Protein AF-A0A0C9V0K5-F1 (afdb_monomer_lite)

Radius of gyration: 18.46 Å; chains: 1; bounding box: 29×29×55 Å

Organism: Sphaerobolus stellatus (strain SS14) (NCBI:txid990650)

Foldseek 3Di:
DPVVVVVVVVVVVVVVVVVVVPDDDDPPPDDDQFFDAADDPCTCVVVQDPPPNVVVVVVRCVVRVD

Secondary structure (DSSP, 8-state):
-THHHHHHHHHHHHHHHHHHHHSPPPPTTPPPPP-SPPBTTTBTTTTS-SS-HHHHHHHHHHHH--

pLDDT: mean 87.09, std 8.34, range [58.84, 96.25]

Sequence (66 aa):
MFSTWIQFVFLPALLVTLVILSRRRIPRGLKLPPGPPPKLLVGNAFDMPKEREWETFAEWAREYGM

Structure (mmCIF, N/CA/C/O backbone):
data_AF-A0A0C9V0K5-F1
#
_entry.id   AF-A0A0C9V0K5-F1
#
loop_
_atom_site.group_PDB
_atom_site.id
_atom_site.type_symbol
_atom_site.la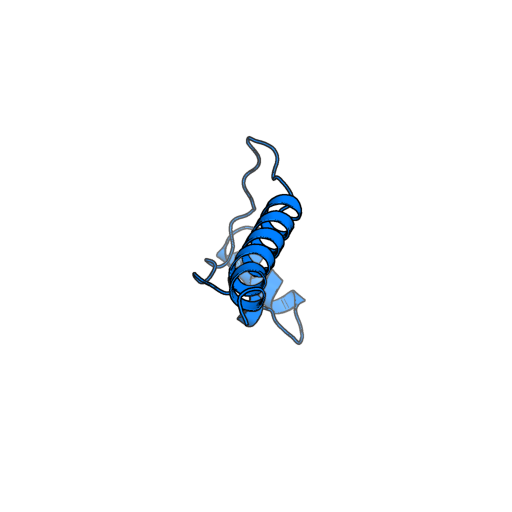bel_atom_id
_atom_site.label_alt_id
_atom_site.label_comp_id
_atom_site.label_asym_id
_atom_site.label_entity_id
_atom_site.label_seq_id
_atom_site.pdbx_PDB_ins_code
_atom_site.Cartn_x
_atom_site.Cartn_y
_atom_site.Cartn_z
_atom_site.occupancy
_atom_site.B_iso_or_equiv
_atom_site.auth_seq_id
_atom_site.auth_comp_id
_atom_site.auth_asym_id
_atom_site.auth_atom_id
_atom_site.pdbx_PDB_model_num
ATOM 1 N N . MET A 1 1 ? 10.418 -11.379 -36.009 1.00 58.84 1 MET A N 1
ATOM 2 C CA . MET A 1 1 ? 11.049 -11.942 -34.789 1.00 58.84 1 MET A CA 1
ATOM 3 C C . MET A 1 1 ? 11.750 -10.895 -33.906 1.00 58.84 1 MET A C 1
ATOM 5 O O . MET A 1 1 ? 11.771 -11.100 -32.706 1.00 58.84 1 MET A O 1
ATOM 9 N N . PHE A 1 2 ? 12.239 -9.754 -34.419 1.00 60.25 2 PHE A N 1
ATOM 10 C CA . PHE A 1 2 ? 12.883 -8.702 -33.596 1.00 60.25 2 PHE A CA 1
ATOM 11 C C . PHE A 1 2 ? 11.941 -7.874 -32.690 1.00 60.25 2 PHE A C 1
ATOM 13 O O . PHE A 1 2 ? 12.385 -7.289 -31.708 1.00 60.25 2 PHE A O 1
ATOM 20 N N . SER A 1 3 ? 10.638 -7.821 -32.987 1.00 73.19 3 SER A N 1
ATOM 21 C CA . SER A 1 3 ? 9.717 -6.867 -32.344 1.00 73.19 3 SER A CA 1
ATOM 22 C C . SER A 1 3 ? 9.223 -7.263 -30.945 1.00 73.19 3 SER A C 1
ATOM 24 O O . SER A 1 3 ? 8.721 -6.406 -30.222 1.00 73.19 3 SER A O 1
ATOM 26 N N . THR A 1 4 ? 9.335 -8.529 -30.542 1.00 76.00 4 THR A N 1
ATOM 27 C CA . THR A 1 4 ? 8.806 -8.992 -29.246 1.00 76.00 4 THR A CA 1
ATOM 28 C C . THR A 1 4 ? 9.667 -8.519 -28.076 1.00 76.00 4 THR A C 1
ATOM 30 O O . THR A 1 4 ? 9.137 -8.122 -27.047 1.00 76.00 4 THR A O 1
ATOM 33 N N . TRP A 1 5 ? 10.990 -8.453 -28.249 1.00 74.56 5 TRP A N 1
ATOM 34 C CA . TRP A 1 5 ? 11.926 -7.954 -27.233 1.00 74.56 5 TRP A CA 1
ATOM 35 C C . TRP A 1 5 ? 11.668 -6.502 -26.838 1.00 74.56 5 TRP A C 1
ATOM 37 O O . TRP A 1 5 ? 11.744 -6.152 -25.664 1.00 74.56 5 TRP A O 1
ATOM 47 N N . ILE A 1 6 ? 11.290 -5.674 -27.812 1.00 78.44 6 ILE A N 1
ATOM 48 C CA . ILE A 1 6 ? 10.896 -4.284 -27.577 1.00 78.44 6 ILE A CA 1
ATOM 49 C C . ILE A 1 6 ? 9.644 -4.261 -26.689 1.00 78.44 6 ILE A C 1
ATOM 51 O O . ILE A 1 6 ? 9.615 -3.561 -25.684 1.00 78.44 6 ILE A O 1
ATOM 55 N N . GLN A 1 7 ? 8.642 -5.095 -26.974 1.00 77.81 7 GLN A N 1
ATOM 56 C CA . GLN A 1 7 ? 7.433 -5.176 -26.147 1.00 77.81 7 GLN A CA 1
ATOM 57 C C . GLN A 1 7 ? 7.743 -5.623 -24.710 1.00 77.81 7 GLN A C 1
ATOM 59 O O . GLN A 1 7 ? 7.210 -5.033 -23.774 1.00 77.81 7 GLN A O 1
ATOM 64 N N . PHE A 1 8 ? 8.654 -6.584 -24.520 1.00 83.94 8 PHE A N 1
ATOM 65 C CA . PHE A 1 8 ? 9.066 -7.057 -23.191 1.00 83.94 8 PHE A CA 1
ATOM 66 C C . PHE A 1 8 ? 9.821 -6.019 -22.354 1.00 83.94 8 PHE A C 1
ATOM 68 O O . PHE A 1 8 ? 9.872 -6.168 -21.139 1.00 83.94 8 PHE A O 1
ATOM 75 N N . VAL A 1 9 ? 10.373 -4.964 -22.959 1.00 86.62 9 VAL A N 1
ATOM 76 C CA . VAL A 1 9 ? 11.016 -3.857 -22.230 1.00 86.62 9 VAL A CA 1
ATOM 77 C C . VAL A 1 9 ? 10.049 -2.688 -22.045 1.00 86.62 9 VAL A C 1
ATOM 79 O O . VAL A 1 9 ? 9.921 -2.149 -20.946 1.00 86.62 9 VAL A O 1
ATOM 82 N N . PHE A 1 10 ? 9.323 -2.315 -23.099 1.00 90.44 10 PHE A N 1
ATOM 83 C CA . PHE A 1 10 ? 8.425 -1.163 -23.073 1.00 90.44 10 PHE A CA 1
ATOM 84 C C . PHE A 1 10 ? 7.177 -1.397 -22.216 1.00 90.44 10 PHE A C 1
ATOM 86 O O . PHE A 1 10 ? 6.763 -0.476 -21.518 1.00 90.44 10 PHE A O 1
ATOM 93 N N . LEU A 1 11 ? 6.596 -2.604 -22.209 1.00 91.56 11 LEU A N 1
ATOM 94 C CA . LEU A 1 11 ? 5.426 -2.912 -21.375 1.00 91.56 11 LEU A CA 1
ATOM 95 C C . LEU A 1 11 ? 5.706 -2.781 -19.870 1.00 91.56 11 LEU A C 1
ATOM 97 O O . LEU A 1 11 ? 4.971 -2.042 -19.213 1.00 91.56 11 LEU A O 1
ATOM 101 N N . PRO A 1 12 ? 6.741 -3.423 -19.291 1.00 93.25 12 PRO A N 1
ATOM 102 C CA . PRO A 1 12 ? 7.033 -3.244 -17.874 1.00 93.25 12 PRO A CA 1
ATOM 103 C C . PRO A 1 12 ? 7.499 -1.822 -17.560 1.00 93.25 12 PRO A C 1
ATOM 105 O O . PRO A 1 12 ? 7.103 -1.289 -16.529 1.00 93.25 12 PRO A O 1
ATOM 108 N N . ALA A 1 13 ? 8.266 -1.168 -18.440 1.00 92.56 13 ALA A N 1
ATOM 109 C CA . ALA A 1 13 ? 8.665 0.225 -18.233 1.00 92.56 13 ALA A CA 1
ATOM 110 C C . ALA A 1 13 ? 7.450 1.170 -18.183 1.00 92.56 13 ALA A C 1
ATOM 112 O O . ALA A 1 13 ? 7.354 2.019 -17.292 1.00 92.56 13 ALA A O 1
ATOM 113 N N . LEU A 1 14 ? 6.488 0.988 -19.093 1.00 94.56 14 LEU A N 1
ATOM 114 C CA . LEU A 1 14 ? 5.228 1.727 -19.098 1.00 94.56 14 LEU A CA 1
ATOM 115 C C . LEU A 1 14 ? 4.418 1.434 -17.832 1.00 94.56 14 LEU A C 1
ATOM 117 O O . LEU A 1 14 ? 3.955 2.366 -17.181 1.00 94.56 14 LEU A O 1
ATOM 121 N N . LEU A 1 15 ? 4.294 0.162 -17.444 1.00 94.31 15 LEU A 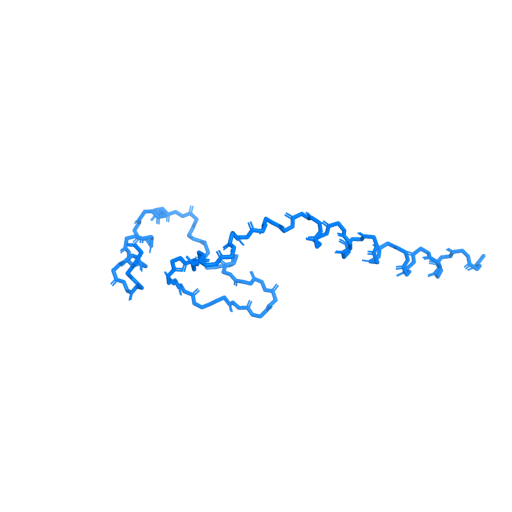N 1
ATOM 122 C CA . LEU A 1 15 ? 3.572 -0.243 -16.238 1.00 94.31 15 LEU A CA 1
ATOM 123 C C . LEU A 1 15 ? 4.181 0.383 -14.975 1.00 94.31 15 LEU A C 1
ATOM 125 O O . LEU A 1 15 ? 3.459 0.972 -14.175 1.00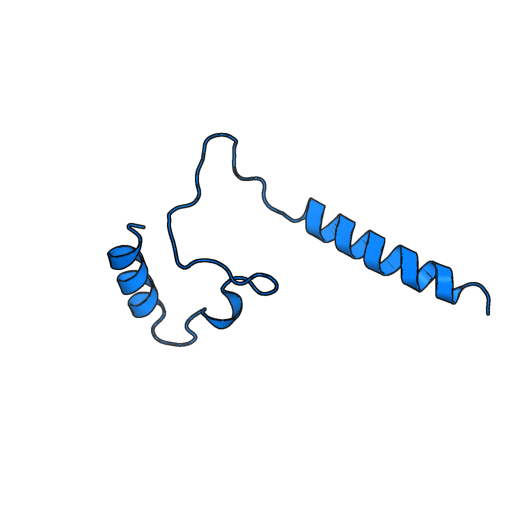 94.31 15 LEU A O 1
ATOM 129 N N . VAL A 1 16 ? 5.507 0.338 -14.826 1.00 93.31 16 VAL A N 1
ATOM 130 C CA . VAL A 1 16 ? 6.229 0.985 -13.719 1.00 93.31 16 VAL A CA 1
ATOM 131 C C . VAL A 1 16 ? 5.989 2.494 -13.720 1.00 93.31 16 VAL A C 1
ATOM 133 O O . VAL A 1 16 ? 5.707 3.070 -12.671 1.00 93.31 16 VAL A O 1
ATOM 136 N N . THR A 1 17 ? 6.041 3.133 -14.890 1.00 93.31 17 THR A N 1
ATOM 137 C CA . THR A 1 17 ? 5.780 4.573 -15.028 1.00 93.31 17 THR A CA 1
ATOM 138 C C . THR A 1 17 ? 4.368 4.919 -14.566 1.00 93.31 17 THR A C 1
ATOM 140 O O . THR A 1 17 ? 4.194 5.822 -13.748 1.00 93.31 17 THR A O 1
ATOM 143 N N . LEU A 1 18 ? 3.360 4.166 -15.014 1.00 93.94 18 LEU A N 1
ATOM 144 C CA . LEU A 1 18 ? 1.972 4.366 -14.602 1.00 93.94 18 LEU A CA 1
ATOM 145 C C . LEU A 1 18 ? 1.789 4.160 -13.093 1.00 93.94 18 LEU A C 1
ATOM 147 O O . LEU A 1 18 ? 1.124 4.975 -12.460 1.00 93.94 18 LEU A O 1
ATOM 151 N N . VAL A 1 19 ? 2.429 3.147 -12.497 1.00 90.81 19 VAL A N 1
ATOM 152 C CA . VAL A 1 19 ? 2.387 2.899 -11.043 1.00 90.81 19 VAL A CA 1
ATOM 153 C C . VAL A 1 19 ? 3.021 4.045 -10.250 1.00 90.81 19 VAL A C 1
ATOM 155 O O . VAL A 1 19 ? 2.505 4.441 -9.205 1.00 90.81 19 VAL A O 1
ATOM 158 N N . ILE A 1 20 ? 4.137 4.606 -10.724 1.00 89.69 20 ILE A N 1
ATOM 159 C CA . ILE A 1 20 ? 4.779 5.759 -10.077 1.00 89.69 20 ILE A CA 1
ATOM 160 C C . ILE A 1 20 ? 3.878 6.996 -10.174 1.00 89.69 20 ILE A C 1
ATOM 162 O O . ILE A 1 20 ? 3.733 7.720 -9.189 1.00 89.69 20 ILE A O 1
ATOM 166 N N . LEU A 1 21 ? 3.250 7.223 -11.332 1.00 90.56 21 LEU A N 1
ATOM 167 C CA . LEU A 1 21 ? 2.334 8.346 -11.551 1.00 90.56 21 LEU A CA 1
ATOM 168 C C . LEU A 1 21 ? 1.017 8.201 -10.771 1.00 90.56 21 LEU A C 1
ATOM 170 O O . LEU A 1 21 ? 0.453 9.209 -10.351 1.00 90.56 21 LEU A O 1
ATOM 174 N N . SER A 1 22 ? 0.540 6.975 -10.536 1.00 86.50 22 SER A N 1
ATOM 175 C CA . SER A 1 22 ? -0.698 6.713 -9.792 1.00 86.50 22 SER A CA 1
ATOM 176 C C . SER A 1 22 ? -0.528 6.780 -8.272 1.00 86.50 22 SER A C 1
ATOM 178 O O . SER A 1 22 ? -1.524 6.820 -7.544 1.00 86.50 22 SER A O 1
ATOM 180 N N . ARG A 1 23 ? 0.710 6.783 -7.754 1.00 81.06 23 ARG A N 1
ATOM 181 C CA . ARG A 1 23 ? 0.960 6.928 -6.313 1.00 81.06 23 ARG A CA 1
ATOM 182 C C . ARG A 1 23 ? 0.524 8.315 -5.844 1.00 81.06 23 ARG A C 1
ATOM 184 O O . ARG A 1 23 ? 1.133 9.328 -6.188 1.00 81.06 23 ARG A O 1
ATOM 191 N N . ARG A 1 24 ? -0.504 8.357 -4.988 1.00 78.69 24 ARG A N 1
ATOM 192 C CA . ARG A 1 24 ? -0.911 9.582 -4.286 1.00 78.69 24 ARG A CA 1
ATOM 193 C C . ARG A 1 24 ? 0.275 10.109 -3.478 1.00 78.69 24 ARG A C 1
ATOM 195 O O . ARG A 1 24 ? 0.829 9.398 -2.642 1.00 78.69 24 ARG A O 1
ATOM 202 N N . ARG A 1 25 ? 0.672 11.358 -3.729 1.00 78.19 25 ARG A N 1
ATOM 203 C CA . ARG A 1 25 ? 1.711 12.024 -2.939 1.00 78.19 25 ARG A CA 1
ATOM 204 C C . ARG A 1 25 ? 1.116 12.456 -1.607 1.00 78.19 25 ARG A C 1
ATOM 206 O O . ARG A 1 25 ? 0.183 13.252 -1.580 1.00 78.19 25 ARG A O 1
ATOM 213 N N . ILE A 1 26 ? 1.679 11.954 -0.517 1.00 79.38 26 ILE A N 1
ATOM 214 C CA . ILE A 1 26 ? 1.391 12.476 0.818 1.00 79.38 26 ILE A CA 1
ATOM 215 C C . ILE A 1 26 ? 2.097 13.839 0.930 1.00 79.38 26 ILE A C 1
ATOM 217 O O . ILE A 1 26 ? 3.275 13.929 0.558 1.00 79.38 26 ILE A O 1
ATOM 221 N N . PRO A 1 27 ? 1.407 14.909 1.372 1.00 84.00 27 PRO A N 1
ATOM 222 C CA . PRO A 1 27 ? 2.022 16.217 1.556 1.00 84.00 27 PRO A CA 1
ATOM 223 C C . PRO A 1 27 ? 3.273 16.124 2.430 1.00 84.00 27 PRO A C 1
ATOM 225 O O . PRO A 1 27 ? 3.306 15.393 3.421 1.00 84.00 27 PRO A O 1
ATOM 228 N N . ARG A 1 28 ? 4.317 16.880 2.072 1.00 77.75 28 ARG A N 1
ATOM 229 C CA . ARG A 1 28 ? 5.549 16.936 2.870 1.00 77.75 28 ARG A CA 1
ATOM 230 C C . ARG A 1 28 ? 5.200 17.401 4.288 1.00 77.75 28 ARG A C 1
ATOM 232 O O . ARG A 1 28 ? 4.582 18.446 4.446 1.00 77.75 28 ARG A O 1
ATOM 239 N N . GLY A 1 29 ? 5.592 16.621 5.295 1.00 79.38 29 GLY A N 1
ATOM 240 C CA . GLY A 1 29 ? 5.315 16.903 6.709 1.00 79.38 29 GLY A CA 1
ATOM 241 C C . GLY A 1 29 ? 4.126 16.139 7.297 1.00 79.38 29 GLY A C 1
ATOM 242 O O . GLY A 1 29 ? 4.041 16.035 8.517 1.00 79.38 29 GLY A O 1
ATOM 243 N N . LEU A 1 30 ? 3.267 15.533 6.470 1.00 80.44 30 LEU A N 1
ATOM 244 C CA . LEU A 1 30 ? 2.229 14.626 6.954 1.00 80.44 30 LEU A CA 1
ATOM 245 C C . LEU A 1 30 ? 2.796 13.208 7.042 1.00 80.44 30 LEU A C 1
ATOM 247 O O . LEU A 1 30 ? 3.187 12.616 6.034 1.00 80.44 30 LEU A O 1
ATOM 251 N N . LYS A 1 31 ? 2.861 12.664 8.256 1.00 79.81 31 LYS A N 1
ATOM 252 C CA . LYS A 1 31 ? 3.121 11.238 8.457 1.00 79.81 31 LYS A CA 1
ATOM 253 C C . LYS A 1 31 ? 1.794 10.497 8.333 1.00 79.81 31 LYS A C 1
ATOM 255 O O . LYS A 1 31 ? 0.767 10.995 8.788 1.00 79.81 31 LYS A O 1
ATOM 260 N N . LEU A 1 32 ? 1.819 9.325 7.703 1.00 79.31 32 LEU A N 1
ATOM 261 C CA . LEU A 1 32 ? 0.699 8.395 7.819 1.00 79.31 32 LEU A CA 1
ATOM 262 C C . LEU A 1 32 ? 0.527 8.010 9.293 1.00 79.31 32 LEU A C 1
ATOM 264 O O . LEU A 1 32 ? 1.531 7.999 10.019 1.00 79.31 32 LEU A O 1
ATOM 268 N N . PRO A 1 33 ? -0.703 7.699 9.732 1.00 81.69 33 PRO A N 1
ATOM 269 C CA . PRO A 1 33 ? -0.891 7.137 11.055 1.00 81.69 33 PRO A CA 1
ATOM 270 C C . PRO A 1 33 ? -0.059 5.849 11.192 1.00 81.69 33 PRO A C 1
ATOM 272 O O . PRO A 1 33 ? 0.149 5.137 10.199 1.00 81.69 33 PRO A O 1
ATOM 275 N N . PRO A 1 34 ? 0.462 5.565 12.394 1.00 86.00 34 PRO A N 1
ATOM 276 C CA . PRO A 1 34 ? 1.083 4.280 12.691 1.00 86.00 34 PRO A CA 1
ATOM 277 C C . PRO A 1 34 ? 0.083 3.138 12.451 1.00 86.00 34 PRO A C 1
ATOM 279 O O . PRO A 1 34 ? -1.120 3.291 12.638 1.00 86.00 34 PRO A O 1
ATOM 282 N N . GLY A 1 35 ? 0.577 1.986 12.011 1.00 89.44 35 GLY A N 1
ATOM 283 C CA . GLY A 1 35 ? -0.249 0.826 11.693 1.00 89.44 35 GLY A CA 1
ATOM 284 C C . GLY A 1 35 ? 0.597 -0.433 11.516 1.00 89.44 35 GLY A C 1
ATOM 285 O O . GLY A 1 35 ? 1.825 -0.360 11.651 1.00 89.44 35 GLY A O 1
ATOM 286 N N . PRO A 1 36 ? -0.033 -1.569 11.171 1.00 91.19 36 PRO A N 1
ATOM 287 C CA . PRO A 1 36 ? 0.673 -2.827 10.985 1.00 91.19 36 PRO A CA 1
ATOM 288 C C . PRO A 1 36 ? 1.780 -2.680 9.933 1.00 91.19 36 PRO A C 1
ATOM 290 O O . PRO A 1 36 ? 1.537 -2.106 8.861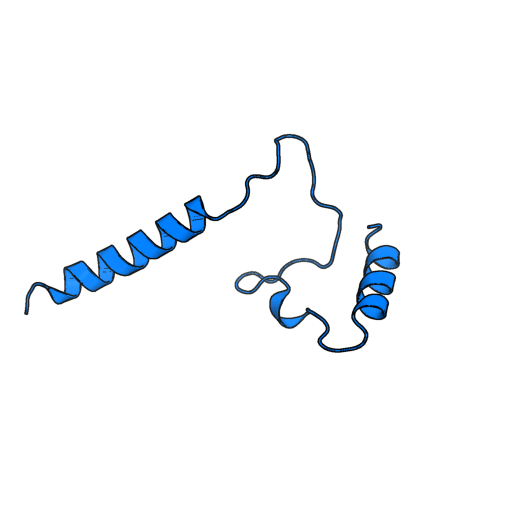 1.00 91.19 36 PRO A O 1
ATOM 293 N N . PRO A 1 37 ? 2.994 -3.183 10.205 1.00 90.12 37 PRO A N 1
ATOM 294 C CA . PRO A 1 37 ? 4.126 -3.009 9.309 1.00 90.12 37 PRO A CA 1
ATOM 295 C C . PRO A 1 37 ? 3.870 -3.694 7.953 1.00 90.12 37 PRO A C 1
ATOM 297 O O . PRO A 1 37 ? 3.576 -4.890 7.921 1.00 90.12 37 PRO A O 1
ATOM 300 N N . PRO A 1 38 ? 4.015 -2.976 6.822 1.00 90.19 38 PRO A N 1
ATOM 301 C CA . PRO A 1 38 ? 3.748 -3.534 5.502 1.00 90.19 38 PRO A CA 1
ATOM 302 C C . PRO A 1 38 ? 4.770 -4.603 5.097 1.00 90.19 38 PRO A C 1
ATOM 304 O O . PRO A 1 38 ? 5.978 -4.414 5.245 1.00 90.19 38 PRO A O 1
ATOM 307 N N . LYS A 1 39 ? 4.296 -5.698 4.490 1.00 93.31 39 LYS A N 1
ATOM 308 C CA . LYS A 1 39 ? 5.158 -6.727 3.877 1.00 93.31 39 LYS A CA 1
ATOM 309 C C . LYS A 1 39 ? 5.838 -6.202 2.604 1.00 93.31 39 LYS A C 1
ATOM 311 O O . LYS A 1 39 ? 5.255 -5.416 1.858 1.00 93.31 39 LYS A O 1
ATOM 316 N N . LEU A 1 40 ? 7.042 -6.705 2.308 1.00 88.50 40 LEU A N 1
ATOM 317 C CA . LEU A 1 40 ? 7.957 -6.158 1.289 1.00 88.50 40 LEU A CA 1
ATOM 318 C C . LEU A 1 40 ? 7.359 -6.013 -0.125 1.00 88.50 40 LEU A C 1
ATOM 320 O O . LEU A 1 40 ? 7.604 -5.008 -0.785 1.00 88.50 40 LEU A O 1
ATOM 324 N N . LEU A 1 41 ? 6.599 -7.004 -0.601 1.00 89.19 41 LEU A N 1
ATOM 325 C CA . LEU A 1 41 ? 6.076 -7.018 -1.979 1.00 89.19 41 LEU A CA 1
ATOM 326 C C . LEU A 1 41 ? 4.572 -6.744 -2.070 1.00 89.19 41 LEU A C 1
ATOM 328 O O . LEU A 1 41 ? 4.099 -6.213 -3.069 1.00 89.19 41 LEU A O 1
ATOM 332 N N . VAL A 1 42 ? 3.823 -7.118 -1.035 1.00 92.06 42 VAL A N 1
ATOM 333 C CA . VAL A 1 42 ? 2.350 -7.164 -1.058 1.00 92.06 42 VAL A CA 1
ATOM 334 C C . VAL A 1 42 ? 1.716 -6.191 -0.062 1.00 92.06 42 VAL A C 1
ATOM 336 O O . VAL A 1 42 ? 0.496 -6.052 -0.026 1.00 92.06 42 VAL A O 1
ATOM 339 N N . GLY A 1 43 ? 2.526 -5.503 0.750 1.00 89.81 43 GLY A N 1
ATOM 340 C CA . GLY A 1 43 ? 2.032 -4.676 1.847 1.00 89.81 43 GLY A CA 1
ATOM 341 C C . GLY A 1 43 ? 1.141 -5.481 2.795 1.00 89.81 43 GLY A C 1
ATOM 342 O O . GLY A 1 43 ? 1.409 -6.652 3.057 1.00 89.81 43 GLY A O 1
ATOM 343 N N . ASN A 1 44 ? 0.055 -4.858 3.248 1.00 91.94 44 ASN A N 1
ATOM 344 C CA . ASN A 1 44 ? -0.955 -5.485 4.110 1.00 91.94 44 ASN A CA 1
ATOM 345 C C . ASN A 1 44 ? -2.147 -6.039 3.315 1.00 91.94 44 ASN A C 1
ATOM 347 O O . ASN A 1 44 ? -3.215 -6.257 3.875 1.00 91.94 44 ASN A O 1
ATOM 351 N N . ALA A 1 45 ? -2.007 -6.257 2.001 1.00 91.12 45 ALA A N 1
ATOM 352 C CA . ALA A 1 45 ? -3.130 -6.683 1.160 1.00 91.12 45 ALA A CA 1
ATOM 353 C C . ALA A 1 45 ? -3.750 -8.013 1.624 1.00 91.12 45 ALA A C 1
ATOM 355 O O . ALA A 1 45 ? -4.963 -8.186 1.559 1.00 91.12 45 ALA A O 1
ATOM 356 N N . PHE A 1 46 ? -2.921 -8.933 2.124 1.00 91.81 46 PHE A N 1
ATOM 357 C CA . PHE A 1 46 ? -3.375 -10.213 2.682 1.00 91.81 46 PHE A CA 1
ATOM 358 C C . PHE A 1 46 ? -3.799 -10.134 4.149 1.00 91.81 46 PHE A C 1
ATOM 360 O O . PHE A 1 46 ? -4.394 -11.082 4.647 1.00 91.81 46 PHE A O 1
ATOM 367 N N . ASP A 1 47 ? -3.488 -9.032 4.824 1.00 91.69 47 ASP A N 1
ATOM 368 C CA . ASP A 1 47 ? -3.868 -8.790 6.216 1.00 91.69 47 ASP A CA 1
ATOM 369 C C . ASP A 1 47 ? -5.196 -8.021 6.305 1.00 91.69 47 ASP A C 1
ATOM 371 O O . ASP A 1 47 ? -5.686 -7.754 7.398 1.00 91.69 47 ASP A O 1
ATOM 375 N N . MET A 1 48 ? -5.792 -7.663 5.159 1.00 93.38 48 MET A N 1
ATOM 376 C CA . MET A 1 48 ? -7.078 -6.981 5.116 1.00 93.38 48 MET A CA 1
ATOM 377 C C . MET A 1 48 ? -8.198 -7.943 5.556 1.00 93.38 48 MET A C 1
ATOM 379 O O . MET A 1 48 ? -8.366 -9.000 4.931 1.00 93.38 48 MET A O 1
ATOM 383 N N . PRO A 1 49 ? -8.970 -7.603 6.605 1.00 93.88 49 PRO A N 1
ATOM 384 C CA . PRO A 1 49 ? -10.093 -8.423 7.043 1.00 93.88 49 PRO A CA 1
ATOM 385 C C . PRO A 1 49 ? -11.147 -8.508 5.934 1.00 93.88 49 PRO A C 1
ATOM 387 O O . PRO A 1 49 ? -11.374 -7.549 5.203 1.00 93.88 49 PRO A O 1
ATOM 390 N N . LYS A 1 50 ? -11.780 -9.676 5.796 1.00 93.81 50 LYS A N 1
ATOM 391 C CA . LYS A 1 50 ? -12.876 -9.903 4.832 1.00 93.81 50 LYS A CA 1
ATOM 392 C C . LYS A 1 50 ? -14.257 -9.842 5.478 1.00 93.81 50 LYS A C 1
ATOM 394 O O . LYS A 1 50 ? -15.259 -9.704 4.788 1.00 93.81 50 LYS A O 1
ATOM 399 N N . GLU A 1 51 ? -14.299 -9.987 6.796 1.00 96.00 51 GLU A N 1
ATOM 400 C CA . GLU A 1 51 ? -15.505 -10.004 7.611 1.00 96.00 51 GLU A CA 1
ATOM 401 C C . GLU A 1 51 ? -15.220 -9.235 8.901 1.00 96.00 51 GLU A C 1
ATOM 403 O O . GLU A 1 51 ? -14.097 -9.278 9.404 1.00 96.00 51 GLU A O 1
ATOM 408 N N . ARG A 1 52 ? -16.236 -8.542 9.434 1.00 94.88 52 ARG A N 1
ATOM 409 C CA . ARG A 1 52 ? -16.157 -7.775 10.695 1.00 94.88 52 ARG A CA 1
ATOM 410 C C . ARG A 1 52 ? -14.948 -6.834 10.756 1.00 94.88 52 ARG A C 1
ATOM 412 O O . ARG A 1 52 ? -14.271 -6.725 11.772 1.00 94.88 52 ARG A O 1
ATOM 419 N N . GLU A 1 53 ? -14.697 -6.126 9.660 1.00 94.88 53 GLU A N 1
ATOM 420 C CA . GLU A 1 53 ? -13.510 -5.283 9.461 1.00 94.88 53 GLU A CA 1
ATOM 421 C C . GLU A 1 53 ? -13.300 -4.266 10.596 1.00 94.88 53 GLU A C 1
ATOM 423 O O . GLU A 1 53 ? -12.171 -4.001 11.008 1.00 94.88 53 GLU A O 1
ATOM 428 N N . TRP A 1 54 ? -14.400 -3.749 11.157 1.00 94.75 54 TRP A N 1
ATOM 429 C CA . TRP A 1 54 ? -14.393 -2.804 12.274 1.00 94.75 54 TRP A CA 1
ATOM 430 C C . TRP A 1 54 ? -13.706 -3.346 13.533 1.00 94.75 54 TRP A C 1
ATOM 432 O O . TRP A 1 54 ? -13.148 -2.558 14.289 1.00 94.75 54 TRP A O 1
ATOM 442 N N . GLU A 1 55 ? -13.720 -4.658 13.776 1.00 96.25 55 GLU A N 1
ATOM 443 C CA . GLU A 1 55 ? -13.050 -5.258 14.935 1.00 96.25 55 GLU A CA 1
ATOM 444 C C . GLU A 1 55 ? -11.539 -5.244 14.771 1.00 96.25 55 GLU A C 1
ATOM 446 O O . GLU A 1 55 ? -10.835 -4.773 15.661 1.00 96.25 55 GLU A O 1
ATOM 451 N N . THR A 1 56 ? -11.046 -5.679 13.611 1.00 94.00 56 THR A N 1
ATOM 452 C CA . THR A 1 56 ? -9.616 -5.624 13.292 1.00 94.00 56 THR A CA 1
ATOM 453 C C . THR A 1 56 ? -9.116 -4.182 13.282 1.00 94.00 56 THR A C 1
ATOM 455 O O . THR A 1 56 ? -8.051 -3.891 13.820 1.00 94.00 56 THR A O 1
ATOM 458 N N . PHE A 1 57 ? -9.897 -3.247 12.735 1.00 92.12 57 PHE A N 1
ATOM 459 C CA . PHE A 1 57 ? -9.530 -1.831 12.754 1.00 92.12 57 PHE A CA 1
ATOM 460 C C . PHE A 1 57 ? -9.555 -1.232 14.164 1.00 92.12 57 PHE A C 1
ATOM 462 O O . PHE A 1 57 ? -8.669 -0.445 14.490 1.00 92.12 57 PHE A O 1
ATOM 469 N N . ALA A 1 58 ? -10.506 -1.617 15.021 1.00 93.75 58 ALA A N 1
ATOM 470 C CA . ALA A 1 58 ? -10.523 -1.194 16.422 1.00 93.75 58 ALA A CA 1
ATOM 471 C C . ALA A 1 58 ? -9.310 -1.737 17.195 1.00 93.75 58 ALA A C 1
ATOM 473 O O . ALA A 1 58 ? -8.716 -1.024 18.006 1.00 93.75 58 ALA A O 1
ATOM 474 N N . GLU A 1 59 ? -8.909 -2.978 16.920 1.00 94.00 59 GLU A N 1
ATOM 475 C CA . GLU A 1 59 ? -7.705 -3.569 17.494 1.00 94.00 59 GLU A CA 1
ATOM 476 C C . GLU A 1 59 ? -6.441 -2.835 17.034 1.00 94.00 59 GLU A C 1
ATOM 478 O O . GLU A 1 59 ? -5.633 -2.440 17.875 1.00 94.00 59 GLU A O 1
ATOM 483 N N . TRP A 1 60 ? -6.306 -2.557 15.735 1.00 93.00 60 TRP A N 1
ATOM 484 C CA . TRP A 1 60 ? -5.182 -1.780 15.212 1.00 93.00 60 TRP A CA 1
ATOM 485 C C . TRP A 1 60 ? -5.150 -0.349 15.749 1.00 93.00 60 TRP A C 1
ATOM 487 O O . TRP A 1 60 ? -4.070 0.153 16.046 1.00 93.00 60 TRP A O 1
ATOM 497 N N . ALA A 1 61 ? -6.299 0.308 15.924 1.00 91.00 61 ALA A N 1
ATOM 498 C CA . ALA A 1 61 ? -6.348 1.633 16.537 1.00 91.00 61 ALA A CA 1
ATOM 499 C C . ALA A 1 61 ? -5.821 1.600 17.978 1.00 91.00 61 ALA A C 1
ATOM 501 O O . ALA A 1 61 ? -5.050 2.472 18.374 1.00 91.00 61 ALA A O 1
ATOM 502 N N . ARG A 1 62 ? -6.161 0.553 18.741 1.00 92.38 62 ARG A N 1
ATOM 503 C CA . ARG A 1 62 ? -5.654 0.349 20.103 1.00 92.38 62 ARG A CA 1
ATOM 504 C C . ARG A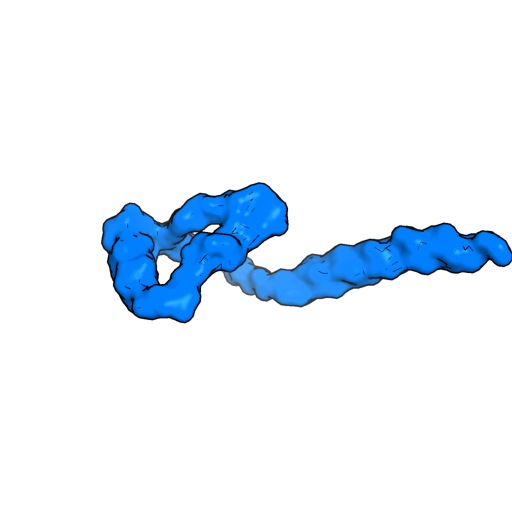 1 62 ? -4.156 0.032 20.136 1.00 92.38 62 ARG A C 1
ATOM 506 O O . ARG A 1 62 ? -3.464 0.517 21.024 1.00 92.38 62 ARG A O 1
ATOM 513 N N . GLU A 1 63 ? -3.672 -0.805 19.221 1.00 93.31 63 GLU A N 1
ATOM 514 C CA . GLU A 1 63 ? -2.278 -1.268 19.197 1.00 93.31 63 GLU A CA 1
ATOM 515 C C . GLU A 1 63 ? -1.318 -0.205 18.654 1.00 93.31 63 GLU A C 1
ATOM 517 O O . GLU A 1 63 ? -0.253 0.025 19.224 1.00 93.31 63 GLU A O 1
ATOM 522 N N . TYR A 1 64 ? -1.702 0.460 17.565 1.00 90.69 64 TYR A N 1
ATOM 523 C CA . TYR A 1 64 ? -0.836 1.389 16.848 1.00 90.69 64 TYR A CA 1
ATOM 524 C C . TYR A 1 64 ? -1.128 2.858 17.168 1.00 90.69 64 TYR A C 1
ATOM 526 O O . TYR A 1 64 ? -0.247 3.686 16.966 1.00 90.69 64 TYR A O 1
ATOM 534 N N . GLY A 1 65 ? -2.300 3.195 17.717 1.00 79.25 65 GLY A N 1
ATOM 535 C CA . GLY A 1 65 ? -2.678 4.575 18.040 1.00 79.25 65 GLY A CA 1
ATOM 536 C C . GLY A 1 65 ? -3.152 5.361 16.818 1.00 79.25 65 GLY A C 1
ATOM 537 O O . GLY A 1 65 ? -2.673 6.475 16.589 1.00 79.25 65 GLY A O 1
ATOM 538 N N . MET A 1 66 ? -4.034 4.750 16.015 1.00 66.00 66 MET A N 1
ATOM 539 C CA . MET A 1 66 ? -4.724 5.432 14.906 1.00 66.00 66 MET A CA 1
ATOM 540 C C . MET A 1 66 ? -5.774 6.421 15.403 1.00 66.00 66 MET A C 1
ATOM 542 O O . MET A 1 66 ? -6.436 6.120 16.422 1.00 66.00 66 MET A O 1
#

InterPro domains:
  IPR036396 Cytochrome P450 superfamily [G3DSA:1.10.630.10] (17-66)
  IPR036396 Cytochrome P450 superfamily [SSF48264] (24-65)

=== Feature glossary ===
Feature key, reading from the visual/contextual features back to the raw sequence:

Rendered structure images. Six rendered views show the 3D structure from the faces of a cube — i.e. along ±x, ±y, ±z. Rendering representation is drawn randomly per protein from cartoon (secondary-structure ribbons), sticks (backbone bonds), or molecular surface; coloring is either N→C rainbow (blue at the N-terminus through red at the C-terminus) or one color per chain.

Contact-map, Ramachandran, and PAE plots. The contact map is a binary N×N matrix image: pixel (i, j) is dark where Cα_i and Cα_j are within 8 Å and |i−j|>4. Because the |i−j|>4 filter removes local helical contacts, off-diagonal stripes parallel to the main diagonal indicate parallel β-sheets; stripes perpendicular to it indicate antiparallel β-sheets. The Ramachandran plot scatters every residue's (φ, ψ) pair against the sterically allowed regions. The PAE heatmap renders the predicted-aligned-error matrix.

InterPro / GO / CATH / organism. Database cross-references. InterPro integrates a dozen domain/family signature databases into unified entries with residue-range hits. GO terms attach function/process/location labels with evidence codes. CATH codes position the fold in a four-level structural taxonomy. Organism is the NCBI-taxonomy species name.

Nearest PDB structures. The Foldseek neighbor list gives the closest experimentally determined structures in the PDB, ranked by structural alignment. TM-score near 1 means near-identical fold; near 0.3 means only rough topology match. This is how one finds what a novel AlphaFold prediction most resembles in the solved-structure universe.

Predicted aligned error. PAE(i, j) answers: if I align the predicted and true structures on residue i, how far off (in Å) do I expect residue j to be? A block-diagonal PAE matrix with low values on the blocks and high values off-diagonal is the signature of a multi-domain protein with confidently predicted domains but uncertain inter-domain orientation.

Solvent-accessible surface area. Accessible surface area quantifies burial. A residue with SASA near zero is packed into the hydrophobic core; one with SASA >100 Å² sits on the surface. Computed here via the Shrake–Rupley numerical algorithm with a 1.4 Å probe.

B-factor. B-factor (Debye–Waller factor) reflects atomic displacement in the crystal lattice. It is an experimental observable (units Å²), not a prediction; low values mean the atom is pinned down, high values mean it moves or is heterogeneous across the crystal.

pLDDT. For AlphaFold models, the B-factor field carries pLDDT — the model's own estimate of local accuracy on a 0–100 scale. Regions with pLDDT<50 should be treated as essentially unmodeled; they often correspond to intrinsically disordered segments.

Backbone torsions (φ/ψ). φ (phi) and ψ (psi) are the two rotatable backbone dihedrals per residue: φ is the C(i-1)–N–Cα–C torsion, ψ is the N–Cα–C–N(i+1) torsion, both in degrees on (−180°, 180°]. α-helical residues cluster near (−60°, −45°); β-strand residues near (−120°, +130°). A Ramachandran plot is simply a scatter of (φ, ψ) for every residue.

Radius of gyration, Cα contacts, bounding box. Radius of gyration (Rg) is the root-mean-square distance of Cα atoms from their centroid — a single number for overall size and compactness. A globular domain of N residues has Rg ≈ 2.2·N^0.38 Å; an extended or disordered chain has a much larger Rg. The Cα contact count is the number of residue pairs whose Cα atoms are within 8 Å and are more than four positions apart in sequence — a standard proxy for tertiary packing density. The bounding box is the smallest axis-aligned box enclosing all Cα atoms.

Secondary structure (3-state, P-SEA). Three-state secondary structure (P-SEA) collapses the eight DSSP classes into helix (a), strand (b), and coil (c). P-SEA assigns these from Cα geometry alone — distances and angles — without requiring backbone oxygens, so it works on any Cα trace.

Secondary structure (8-state, DSSP). DSSP 8-state secondary structure assigns each res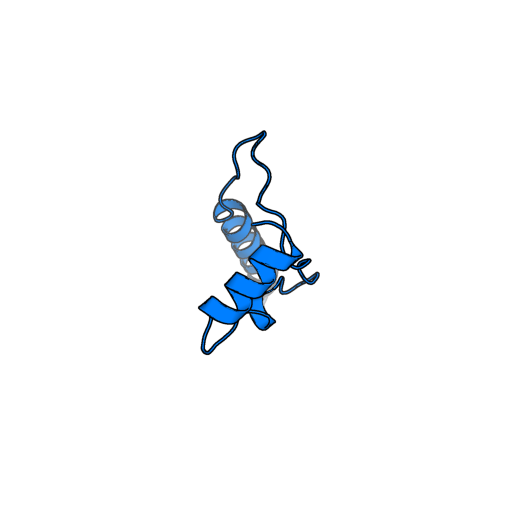idue one of H (α-helix), G (3₁₀-helix), I (π-helix), E (extended β-strand), B (isolated β-bridge), T (hydrogen-bonded turn), S (bend), or '-' (coil). The assignment is computed from backbone hydrogen-bond geometry via the Kabsch–Sander algorithm.

Foldseek 3Di. A 3Di character summarizes, for each residue, the relative orientation of the Cα frame of its nearest spatial neighbor. Because it encodes fold topology rather than chemistry, 3Di alignments detect remote structural similarity that sequence alignment misses.

mmCIF coordinates. The mmCIF block holds the 3D Cartesian coordinates of each backbone atom (N, Cα, C, O) in ångströms. mmCIF is the PDB's canonical archive format — a tagged-loop text representation of the atomic model.

Sequence. Sequence gives the chain of amino acids in standard one-letter code (A=alanine, C=cysteine, …, Y=tyrosine), read N→C. It is the only feature that is directly encoded by the gene; all structural features are derived from the folded form of this sequence.